Protein AF-A0A847Z8G5-F1 (afdb_monomer_lite)

Radius of gyration: 27.96 Å; chains: 1; bounding box: 40×28×81 Å

Structure (mmCIF, N/CA/C/O backbone):
data_AF-A0A847Z8G5-F1
#
_entry.id   AF-A0A847Z8G5-F1
#
loop_
_atom_site.group_PDB
_atom_site.id
_atom_site.type_symbol
_atom_site.label_atom_id
_atom_site.label_alt_id
_atom_site.label_comp_id
_atom_site.label_asym_id
_atom_site.label_entity_id
_atom_site.label_seq_id
_atom_site.pdbx_PDB_ins_code
_atom_site.Cartn_x
_atom_site.Cartn_y
_atom_site.Cartn_z
_atom_site.occupancy
_atom_site.B_iso_or_equiv
_atom_site.auth_seq_id
_atom_site.auth_comp_id
_atom_site.auth_asym_id
_atom_site.auth_atom_id
_atom_site.pdbx_PDB_model_num
ATOM 1 N N . MET A 1 1 ? -14.323 12.623 60.761 1.00 60.78 1 MET A N 1
ATOM 2 C CA . MET A 1 1 ? -15.072 13.069 59.568 1.00 60.78 1 MET A CA 1
ATOM 3 C C . MET A 1 1 ? -16.542 13.136 59.948 1.00 60.78 1 MET A C 1
ATOM 5 O O . MET A 1 1 ? -17.028 12.184 60.553 1.00 60.78 1 MET A O 1
ATOM 9 N N . ASN A 1 2 ? -17.205 14.275 59.753 1.00 81.19 2 ASN A N 1
ATOM 10 C CA . ASN A 1 2 ? -18.571 14.484 60.242 1.00 81.19 2 ASN A CA 1
ATOM 11 C C . ASN A 1 2 ? -19.606 13.868 59.264 1.00 81.19 2 ASN A C 1
ATOM 13 O O . ASN A 1 2 ? -19.275 13.501 58.136 1.00 81.19 2 ASN A O 1
ATOM 17 N N . LYS A 1 3 ? -20.872 13.729 59.684 1.00 79.75 3 LYS A N 1
ATOM 18 C CA . LYS A 1 3 ? -21.938 13.166 58.826 1.00 79.75 3 LYS A CA 1
ATOM 19 C C . LYS A 1 3 ? -22.153 13.960 57.528 1.00 79.75 3 LYS A C 1
ATOM 21 O O . LYS A 1 3 ? -22.511 13.361 56.519 1.00 79.75 3 LYS A O 1
ATOM 26 N N . ALA A 1 4 ? -21.948 15.275 57.545 1.00 79.25 4 ALA A N 1
ATOM 27 C CA . ALA A 1 4 ? -22.075 16.117 56.359 1.00 79.25 4 ALA A CA 1
ATOM 28 C C . ALA A 1 4 ? -20.951 15.841 55.343 1.00 79.25 4 ALA A C 1
ATOM 30 O O . ALA A 1 4 ? -21.236 15.728 54.153 1.00 79.25 4 ALA A O 1
ATOM 31 N N . ASP A 1 5 ? -19.720 15.614 55.809 1.00 89.38 5 ASP A N 1
ATOM 32 C CA . ASP A 1 5 ? -18.572 15.246 54.973 1.00 89.38 5 ASP A CA 1
ATOM 33 C C . ASP A 1 5 ? -18.804 13.884 54.297 1.00 89.38 5 ASP A C 1
ATOM 35 O O . ASP A 1 5 ? -18.606 13.732 53.093 1.00 89.38 5 ASP A O 1
ATOM 39 N N . ILE A 1 6 ? -19.302 12.897 55.057 1.00 90.06 6 ILE A N 1
ATOM 40 C CA . ILE A 1 6 ? -19.640 11.562 54.535 1.00 90.06 6 ILE A CA 1
ATOM 41 C C . ILE A 1 6 ? -20.735 11.666 53.466 1.00 90.06 6 ILE A C 1
ATOM 43 O O . ILE A 1 6 ? -20.615 11.072 52.395 1.00 90.06 6 ILE A O 1
ATOM 47 N N . ASN A 1 7 ? -21.783 12.450 53.723 1.00 92.31 7 ASN A N 1
ATOM 48 C CA . ASN A 1 7 ? -22.871 12.647 52.766 1.00 92.31 7 ASN A CA 1
ATOM 49 C C . ASN A 1 7 ? -22.397 13.357 51.489 1.00 92.31 7 ASN A C 1
ATOM 51 O O . ASN A 1 7 ? -22.845 13.008 50.396 1.00 92.31 7 ASN A O 1
ATOM 55 N N . SER A 1 8 ? -21.472 14.314 51.612 1.00 91.94 8 SER A N 1
ATOM 56 C CA . SER A 1 8 ? -20.858 14.987 50.465 1.00 91.94 8 SER A CA 1
ATOM 57 C C . SER A 1 8 ? -20.078 13.999 49.597 1.00 91.94 8 SER A C 1
ATOM 59 O O . SER A 1 8 ? -20.295 13.935 48.388 1.00 91.94 8 SER A O 1
ATOM 61 N N . ILE A 1 9 ? -19.249 13.159 50.223 1.00 92.94 9 ILE A N 1
ATOM 62 C CA . ILE A 1 9 ? -18.451 12.137 49.532 1.00 92.94 9 ILE A CA 1
ATOM 63 C C . ILE A 1 9 ? -19.347 11.096 48.852 1.00 92.94 9 ILE A C 1
ATOM 65 O O . ILE A 1 9 ? -19.071 10.681 47.727 1.00 92.94 9 ILE A O 1
ATOM 69 N N . LEU A 1 10 ? -20.438 10.672 49.496 1.00 94.00 10 LEU A N 1
ATOM 70 C CA . LEU A 1 10 ? -21.388 9.728 48.899 1.00 94.00 10 LEU A CA 1
ATOM 71 C C . LEU A 1 10 ? -22.062 10.314 47.655 1.00 94.00 10 LEU A C 1
ATOM 73 O O . LEU A 1 10 ? -22.184 9.629 46.637 1.00 94.00 10 LEU A O 1
ATOM 77 N N . LYS A 1 11 ? -22.450 11.591 47.714 1.00 95.81 11 LYS A N 1
ATOM 78 C CA . LYS A 1 11 ? -23.059 12.303 46.587 1.00 95.81 11 LYS A CA 1
ATOM 79 C C . LYS A 1 11 ? -22.081 12.455 45.419 1.00 95.81 11 LYS A C 1
ATOM 81 O O . LYS A 1 11 ? -22.458 12.239 44.268 1.00 95.81 11 LYS A O 1
ATOM 86 N N . GLU A 1 12 ? -20.824 12.777 45.712 1.00 95.06 12 GLU A N 1
ATOM 87 C CA . GLU A 1 12 ? -19.759 12.861 44.713 1.00 95.06 12 GLU A CA 1
ATOM 88 C C . GLU A 1 12 ? -19.483 11.500 44.062 1.00 95.06 12 GLU A C 1
ATOM 90 O O . GLU A 1 12 ? -19.479 11.393 42.837 1.00 95.06 12 GLU A O 1
ATOM 95 N N . ASN A 1 13 ? -19.375 10.433 44.858 1.00 95.44 13 ASN A N 1
ATOM 96 C CA . ASN A 1 13 ? -19.204 9.072 44.344 1.00 95.44 13 ASN A CA 1
ATOM 97 C C . ASN A 1 13 ? -20.36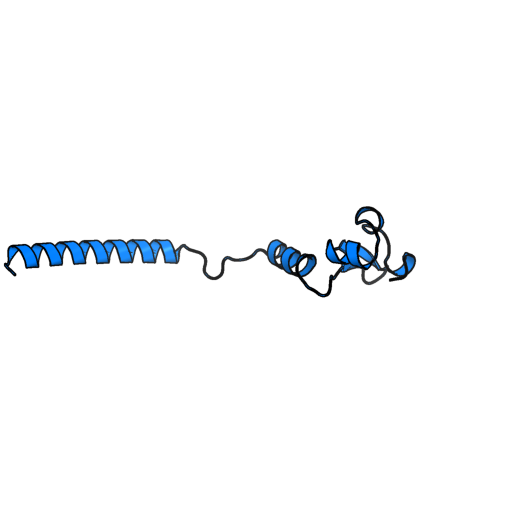4 8.637 43.442 1.00 95.44 13 ASN A C 1
ATOM 99 O O . ASN A 1 13 ? -20.150 7.968 42.431 1.00 95.44 13 ASN A O 1
ATOM 103 N N . GLN A 1 14 ? -2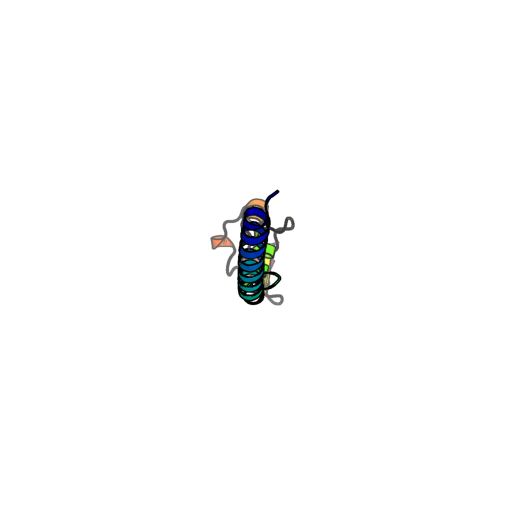1.597 9.018 43.778 1.00 96.88 14 GLN A N 1
ATOM 104 C CA . GLN A 1 14 ? -22.761 8.719 42.948 1.00 96.88 14 GLN A CA 1
ATOM 105 C C . GLN A 1 14 ? -22.709 9.467 41.605 1.00 96.88 14 GLN A C 1
ATOM 107 O O . GLN A 1 14 ? -23.016 8.883 40.564 1.00 96.88 14 GLN A O 1
ATOM 112 N N . SER A 1 15 ? -22.263 10.727 41.617 1.00 96.06 15 SER A N 1
ATOM 113 C CA . SER A 1 15 ? -22.036 11.523 40.405 1.00 96.06 15 SER A CA 1
ATOM 114 C C . SER A 1 15 ? -20.936 10.921 39.523 1.00 96.06 15 SER A C 1
ATOM 116 O O . SER A 1 15 ? -21.129 10.744 38.321 1.00 96.06 15 SER A O 1
ATOM 118 N N . LEU A 1 16 ? -19.812 10.518 40.125 1.00 95.25 16 LEU A N 1
ATOM 119 C CA . LEU A 1 16 ? -18.696 9.882 39.421 1.00 95.25 16 LEU A CA 1
ATOM 120 C C . LEU A 1 16 ? -19.101 8.551 38.788 1.00 95.25 16 LEU A C 1
ATOM 122 O O . LEU A 1 16 ? -18.784 8.315 37.627 1.00 95.25 16 LEU A O 1
ATOM 126 N N . LYS A 1 17 ? -19.862 7.712 39.501 1.00 94.88 17 LYS A N 1
ATOM 127 C CA . LYS A 1 17 ? -20.397 6.463 38.935 1.00 94.88 17 LYS A CA 1
ATOM 128 C C . LYS A 1 17 ? -21.269 6.719 37.712 1.00 94.88 17 LYS A C 1
ATOM 130 O O . LYS A 1 17 ? -21.125 6.022 36.714 1.00 94.88 17 LYS A O 1
ATOM 135 N N . LYS A 1 18 ? -22.136 7.734 37.768 1.00 96.31 18 LYS A N 1
ATOM 136 C CA . LYS A 1 18 ? -22.970 8.108 36.623 1.00 96.31 18 LYS A CA 1
ATOM 137 C C . LYS A 1 18 ? -22.115 8.559 35.435 1.00 96.31 18 LYS A C 1
ATOM 139 O O . LYS A 1 18 ? -22.350 8.110 34.320 1.00 96.31 18 LYS A O 1
ATOM 144 N N . ARG A 1 19 ? -21.095 9.384 35.684 1.00 93.62 19 ARG A N 1
ATOM 145 C CA . ARG A 1 19 ? -20.192 9.881 34.638 1.00 93.62 19 ARG A CA 1
ATOM 146 C C . ARG A 1 19 ? -19.333 8.774 34.032 1.00 93.62 19 ARG A C 1
ATOM 148 O O . ARG A 1 19 ? -19.142 8.762 32.826 1.00 93.62 19 ARG A O 1
ATOM 155 N N . ASN A 1 20 ? -18.883 7.815 34.839 1.00 91.81 20 ASN A N 1
ATOM 156 C CA . ASN A 1 20 ? -18.197 6.622 34.346 1.00 91.81 20 ASN A CA 1
ATOM 157 C C . ASN A 1 20 ? -19.120 5.772 33.471 1.00 91.81 20 ASN A C 1
ATOM 159 O O . ASN A 1 20 ? -18.701 5.368 32.397 1.00 91.81 20 ASN A O 1
ATOM 163 N N . GLN A 1 21 ? -20.381 5.577 33.865 1.00 89.50 21 GLN A N 1
ATOM 164 C CA . GLN A 1 21 ? -21.346 4.851 33.037 1.00 89.50 21 GLN A CA 1
ATOM 165 C C . GLN A 1 21 ? -21.626 5.567 31.708 1.00 89.50 21 GLN A C 1
ATOM 167 O O . GLN A 1 21 ? -21.723 4.928 30.666 1.00 89.50 21 GLN A O 1
ATOM 172 N N . GLU A 1 22 ? -21.752 6.897 31.727 1.00 91.56 22 GLU A N 1
ATOM 173 C CA . GLU A 1 22 ? -21.899 7.705 30.512 1.00 91.56 22 GLU A CA 1
ATOM 174 C C . GLU A 1 22 ? -20.662 7.585 29.611 1.00 91.56 22 GLU A C 1
ATOM 176 O O . GLU A 1 22 ? -20.810 7.386 28.409 1.00 91.56 22 GLU A O 1
ATOM 181 N N . LEU A 1 23 ? -19.452 7.631 30.181 1.00 84.19 23 LEU A N 1
ATOM 182 C CA . LEU A 1 23 ? -18.202 7.418 29.446 1.00 84.19 23 LEU A CA 1
ATOM 183 C C . LEU A 1 23 ? -18.117 6.007 28.865 1.00 84.19 23 LEU A C 1
ATOM 185 O O . LEU A 1 23 ? -17.765 5.861 27.704 1.00 84.19 23 LEU A O 1
ATOM 189 N N . GLU A 1 24 ? -18.475 4.978 29.629 1.00 80.56 24 GLU A N 1
ATOM 190 C CA . GLU A 1 24 ? -18.532 3.599 29.146 1.00 80.56 24 GLU A CA 1
ATOM 191 C C . GLU A 1 24 ? -19.526 3.453 27.995 1.00 80.56 24 GLU A C 1
ATOM 193 O O . GLU A 1 24 ? -19.203 2.813 27.005 1.00 80.56 24 GLU A O 1
ATOM 198 N N . ASN A 1 25 ? -20.694 4.091 28.067 1.00 83.06 25 ASN A N 1
ATOM 199 C CA . ASN A 1 25 ? -21.677 4.064 26.983 1.00 83.06 25 ASN A CA 1
ATOM 200 C C . ASN A 1 25 ? -21.186 4.826 25.737 1.00 83.06 25 ASN A C 1
ATOM 202 O O . ASN A 1 25 ? -21.420 4.385 24.614 1.00 83.06 25 ASN A O 1
ATOM 206 N N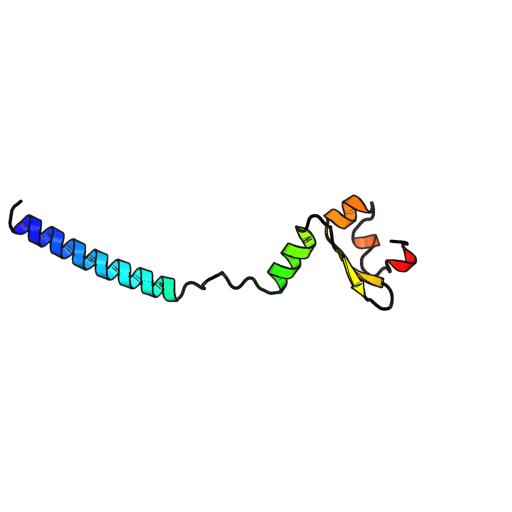 . LEU A 1 26 ? -20.473 5.944 25.918 1.00 79.38 26 LEU A N 1
ATOM 207 C CA . LEU A 1 26 ? -19.816 6.665 24.821 1.00 79.38 26 LEU A CA 1
ATOM 208 C C . LEU A 1 26 ? -18.681 5.834 24.201 1.00 79.38 26 LEU A C 1
ATOM 210 O O . LEU A 1 26 ? -18.509 5.845 22.985 1.00 79.38 26 LEU A O 1
ATOM 214 N N . LEU A 1 27 ? -17.942 5.080 25.020 1.00 66.19 27 LEU A N 1
ATOM 215 C CA . LEU A 1 27 ? -16.889 4.158 24.591 1.00 66.19 27 LEU A CA 1
ATOM 216 C C . LEU A 1 27 ? -17.443 2.874 23.964 1.00 66.19 27 LEU A C 1
ATOM 218 O O . LEU A 1 27 ? -16.806 2.331 23.073 1.00 66.19 27 LEU A O 1
ATOM 222 N N . GLN A 1 28 ? -18.637 2.414 24.342 1.00 65.81 28 GLN A N 1
ATOM 223 C CA . GLN A 1 28 ? -19.351 1.348 23.627 1.00 65.81 28 GLN A CA 1
ATOM 224 C C . GLN A 1 28 ? -19.713 1.772 22.192 1.00 65.81 28 GLN A C 1
ATOM 226 O O . GLN A 1 28 ? -19.923 0.915 21.337 1.00 65.81 28 GLN A O 1
ATOM 231 N N . GLY A 1 29 ? -19.746 3.084 21.919 1.00 54.97 29 GLY A N 1
ATOM 232 C CA . GLY A 1 29 ? -19.811 3.669 20.578 1.00 54.97 29 GLY A CA 1
ATOM 233 C C . GLY A 1 29 ? -18.452 4.040 19.968 1.00 54.97 29 GLY A C 1
ATOM 234 O O . GLY A 1 29 ? -18.409 4.422 18.798 1.00 54.97 29 GLY A O 1
ATOM 235 N N . ALA A 1 30 ? -17.343 3.930 20.711 1.00 57.25 30 ALA A N 1
ATOM 236 C CA . ALA A 1 30 ? -16.012 4.011 20.123 1.00 57.25 30 ALA A CA 1
ATOM 237 C C . ALA A 1 30 ? -15.760 2.689 19.381 1.00 57.25 30 ALA A C 1
ATOM 239 O O . ALA A 1 30 ? -15.948 1.618 19.966 1.00 57.25 30 ALA A O 1
ATOM 240 N N . PRO A 1 31 ? -15.379 2.719 18.090 1.00 52.72 31 PRO A N 1
ATOM 241 C CA . PRO A 1 31 ? -15.064 1.487 17.381 1.00 52.72 31 PRO A CA 1
ATOM 242 C C . PRO A 1 31 ? -13.954 0.761 18.151 1.00 52.72 31 PRO A C 1
ATOM 244 O O . PRO A 1 31 ? -13.139 1.432 18.777 1.00 52.72 31 PRO A O 1
ATOM 247 N N . GLY A 1 32 ? -13.948 -0.578 18.132 1.00 62.44 32 GLY A N 1
ATOM 248 C CA . GLY A 1 32 ? -12.920 -1.422 18.760 1.00 62.44 32 GLY A CA 1
ATOM 249 C C . GLY A 1 32 ? -11.509 -1.140 18.208 1.00 62.44 32 GLY A C 1
ATOM 250 O O . GLY A 1 32 ? -11.065 0.002 18.219 1.00 62.44 32 GLY A O 1
ATOM 251 N N . PRO A 1 33 ? -10.721 -2.105 17.698 1.00 61.22 33 PRO A N 1
ATOM 252 C CA . PRO A 1 33 ? -9.670 -1.698 16.765 1.00 61.22 33 PRO A CA 1
ATOM 253 C C . PRO A 1 33 ? -10.342 -0.810 15.709 1.00 61.22 33 PRO A C 1
ATOM 255 O O . PRO A 1 33 ? -11.328 -1.237 15.104 1.00 61.22 33 PRO A O 1
ATOM 258 N N . VAL A 1 34 ? -9.892 0.447 15.577 1.00 57.88 34 VAL A N 1
ATOM 259 C CA . VAL A 1 34 ? -10.379 1.370 14.542 1.00 57.88 34 VAL A CA 1
ATOM 260 C C . VAL A 1 34 ? -10.422 0.547 13.260 1.00 57.88 34 VAL A C 1
ATOM 262 O O . VAL A 1 34 ? -9.383 -0.028 12.930 1.00 57.88 34 VAL A O 1
ATOM 265 N N . PRO A 1 35 ? -11.580 0.377 12.595 1.00 63.91 35 PRO A N 1
ATOM 266 C CA . PRO A 1 35 ? -11.645 -0.415 11.383 1.00 63.91 35 PRO A CA 1
ATOM 267 C C . PRO A 1 35 ? -10.830 0.336 10.338 1.00 63.91 35 PRO A C 1
ATOM 269 O O . PRO A 1 35 ? -11.311 1.257 9.684 1.00 63.91 35 PRO A O 1
ATOM 272 N N . VAL A 1 36 ? -9.549 -0.008 10.269 1.00 74.38 36 VAL A N 1
ATOM 273 C CA . VAL A 1 36 ? -8.616 0.494 9.279 1.00 74.38 36 VAL A CA 1
ATOM 274 C C . VAL A 1 36 ? -9.190 0.018 7.955 1.00 74.38 36 VAL A C 1
ATOM 276 O O . VAL A 1 36 ? -9.427 -1.181 7.780 1.00 74.38 36 VAL A O 1
ATOM 279 N N . SER A 1 37 ? -9.524 0.945 7.062 1.00 85.94 37 SER A N 1
ATOM 280 C CA . SER A 1 37 ? -10.122 0.567 5.786 1.00 85.94 37 SER A CA 1
ATOM 281 C C . SER A 1 37 ? -9.152 -0.326 5.010 1.00 85.94 37 SER A C 1
ATOM 283 O O . SER A 1 37 ? -7.935 -0.261 5.204 1.00 85.94 37 SER A O 1
ATOM 285 N N . GLN A 1 38 ? -9.675 -1.154 4.102 1.00 88.56 38 GLN A N 1
ATOM 286 C CA . GLN A 1 38 ? -8.822 -1.966 3.227 1.00 88.56 38 GLN A CA 1
ATOM 287 C C . GLN A 1 38 ? -7.797 -1.093 2.488 1.00 88.56 38 GLN A C 1
ATOM 289 O O . GLN A 1 38 ? -6.636 -1.477 2.394 1.00 88.56 38 GLN A O 1
ATOM 294 N N . GLU A 1 39 ? -8.194 0.117 2.080 1.00 89.62 39 GLU A N 1
ATOM 295 C CA . GLU A 1 39 ? -7.304 1.113 1.476 1.00 89.62 39 GLU A CA 1
ATOM 296 C C . GLU A 1 39 ? -6.181 1.546 2.427 1.00 89.62 39 GLU A C 1
ATOM 298 O O . GLU A 1 39 ? -5.016 1.581 2.044 1.00 89.62 39 GLU A O 1
ATOM 303 N N . GLN A 1 40 ? -6.490 1.839 3.692 1.00 90.88 40 GLN A N 1
ATOM 304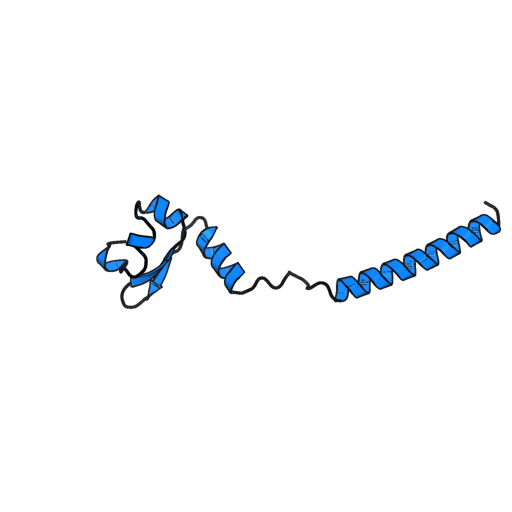 C CA . GLN A 1 40 ? -5.475 2.230 4.673 1.00 90.88 40 GLN A CA 1
ATOM 305 C C . GLN A 1 40 ? -4.489 1.091 4.967 1.00 90.88 40 GLN A C 1
ATOM 307 O O . GLN A 1 40 ? -3.286 1.337 5.088 1.00 90.88 40 GLN A O 1
ATOM 312 N N . ILE A 1 41 ? -4.971 -0.152 5.056 1.00 90.25 41 ILE A N 1
ATOM 313 C CA . ILE A 1 41 ? -4.113 -1.333 5.231 1.00 90.25 41 ILE A CA 1
ATOM 314 C C . ILE A 1 41 ? -3.223 -1.514 3.999 1.00 90.25 41 ILE A C 1
ATOM 316 O O . ILE A 1 41 ? -2.007 -1.642 4.138 1.00 90.25 41 ILE A O 1
ATOM 320 N N . TYR A 1 42 ? -3.817 -1.464 2.805 1.00 92.12 42 TYR A N 1
ATOM 321 C CA . TYR A 1 42 ? -3.118 -1.561 1.527 1.00 92.12 42 TYR A CA 1
ATOM 322 C C . TYR A 1 42 ? -2.003 -0.516 1.412 1.00 92.12 42 TYR A C 1
ATOM 324 O O . TYR A 1 42 ? -0.842 -0.877 1.215 1.00 92.12 42 TYR A O 1
ATOM 332 N N . ARG A 1 43 ? -2.320 0.766 1.628 1.00 92.69 43 ARG A N 1
ATOM 333 C CA . ARG A 1 43 ? -1.340 1.858 1.574 1.00 92.69 43 ARG A CA 1
ATOM 334 C C . ARG A 1 43 ? -0.237 1.682 2.611 1.00 92.69 43 ARG A C 1
ATOM 336 O O . ARG A 1 43 ? 0.932 1.900 2.301 1.00 92.69 43 ARG A O 1
ATOM 343 N N . SER A 1 44 ? -0.579 1.246 3.822 1.00 91.88 44 SER A N 1
ATOM 344 C CA . SER A 1 44 ? 0.418 1.006 4.870 1.00 91.88 44 SER A CA 1
ATOM 345 C C . SER A 1 44 ? 1.389 -0.103 4.471 1.00 91.88 44 SER A C 1
ATOM 347 O O . SER A 1 44 ? 2.600 0.084 4.551 1.00 91.88 44 SER A O 1
ATOM 349 N N . LEU A 1 45 ? 0.876 -1.239 3.990 1.00 92.50 45 LEU A N 1
ATOM 350 C CA . LEU A 1 45 ? 1.709 -2.349 3.532 1.00 92.50 45 LEU A CA 1
ATOM 351 C C . LEU A 1 45 ? 2.568 -1.944 2.337 1.00 92.50 45 LEU A C 1
ATOM 353 O O . LEU A 1 45 ? 3.764 -2.214 2.333 1.00 92.50 45 LEU A O 1
ATOM 357 N N . LEU A 1 46 ? 1.997 -1.258 1.352 1.00 94.62 46 LEU A N 1
ATOM 358 C CA . LEU A 1 46 ? 2.736 -0.884 0.158 1.00 94.62 46 LEU A CA 1
ATOM 359 C C . LEU A 1 46 ? 3.848 0.123 0.468 1.00 94.62 46 LEU A C 1
ATOM 361 O O . LEU A 1 46 ? 4.998 -0.099 0.103 1.00 94.62 46 LEU A O 1
ATOM 365 N N . HIS A 1 47 ? 3.530 1.212 1.170 1.00 93.75 47 HIS A N 1
ATOM 366 C CA . HIS A 1 47 ? 4.455 2.336 1.330 1.00 93.75 47 HIS A CA 1
ATOM 367 C C . HIS A 1 47 ? 5.400 2.208 2.536 1.00 93.75 47 HIS A C 1
ATOM 369 O O . HIS A 1 47 ? 6.466 2.828 2.525 1.00 93.75 47 HIS A O 1
ATOM 375 N N . LEU A 1 48 ? 5.054 1.414 3.559 1.00 92.44 48 LEU A N 1
ATOM 376 C CA . LEU A 1 48 ? 5.866 1.272 4.778 1.00 92.44 48 LEU A CA 1
ATOM 377 C C . LEU A 1 48 ? 6.622 -0.060 4.865 1.00 92.44 48 LEU A C 1
ATOM 379 O O . LEU A 1 48 ? 7.563 -0.162 5.655 1.00 92.44 48 LEU A O 1
ATOM 383 N N . CYS A 1 49 ? 6.250 -1.077 4.078 1.00 88.56 49 CYS A N 1
ATOM 384 C CA . CYS A 1 49 ? 6.935 -2.367 4.121 1.00 88.56 49 CYS A CA 1
ATOM 385 C C . CYS A 1 49 ? 8.414 -2.229 3.707 1.00 88.56 49 CYS A C 1
ATOM 387 O O . CYS A 1 49 ? 8.714 -1.665 2.649 1.00 88.56 49 CYS A O 1
ATOM 389 N N . PRO A 1 50 ? 9.364 -2.790 4.484 1.00 89.12 50 PRO A N 1
ATOM 390 C CA . PRO A 1 50 ? 10.784 -2.729 4.152 1.00 89.12 50 PRO A CA 1
ATOM 391 C C . PRO A 1 50 ? 11.160 -3.376 2.816 1.00 89.12 50 PRO A C 1
ATOM 393 O O . PRO A 1 50 ? 12.163 -2.971 2.227 1.00 89.12 50 PRO A O 1
ATOM 396 N N . ALA A 1 51 ? 10.372 -4.356 2.365 1.00 88.31 51 ALA A N 1
ATOM 397 C CA . ALA A 1 51 ? 10.595 -5.096 1.127 1.00 88.31 51 ALA A CA 1
ATOM 398 C C . ALA A 1 51 ? 10.210 -4.316 -0.145 1.00 88.31 51 ALA A C 1
ATOM 400 O O . ALA A 1 51 ? 10.476 -4.807 -1.233 1.00 88.31 51 ALA A O 1
ATOM 401 N N . SER A 1 52 ? 9.609 -3.123 -0.020 1.00 87.62 52 SER A N 1
ATOM 402 C CA . SER A 1 52 ? 9.239 -2.255 -1.152 1.00 87.62 52 SER A CA 1
ATOM 403 C C . SER A 1 52 ? 8.398 -2.947 -2.237 1.00 87.62 52 SER A C 1
ATOM 405 O O . SER A 1 52 ? 8.821 -2.974 -3.389 1.00 87.62 52 SER A O 1
ATOM 407 N N . PRO A 1 53 ? 7.223 -3.517 -1.932 1.00 92.19 53 PRO A N 1
ATOM 408 C CA . PRO A 1 53 ? 6.458 -4.224 -2.954 1.00 92.19 53 PRO A CA 1
ATOM 409 C C . PRO A 1 53 ? 5.971 -3.292 -4.082 1.00 92.19 53 PRO A C 1
ATOM 411 O O . PRO A 1 53 ? 5.846 -2.074 -3.904 1.00 92.19 53 PRO A O 1
ATOM 414 N N . ALA A 1 54 ? 5.676 -3.898 -5.232 1.00 94.06 54 ALA A N 1
ATOM 415 C CA . ALA A 1 54 ? 4.963 -3.308 -6.361 1.00 94.06 54 ALA A CA 1
ATOM 416 C C . ALA A 1 54 ? 3.681 -4.114 -6.617 1.00 94.06 54 ALA A C 1
ATOM 418 O O . ALA A 1 54 ? 3.641 -5.318 -6.357 1.00 94.06 54 ALA A O 1
ATOM 419 N N . VAL A 1 55 ? 2.635 -3.453 -7.111 1.00 96.25 55 VAL A N 1
ATOM 420 C CA . VAL A 1 55 ? 1.412 -4.116 -7.574 1.00 96.25 55 VAL A CA 1
ATOM 421 C C . VAL A 1 55 ? 1.463 -4.186 -9.085 1.00 96.25 55 VAL A C 1
ATOM 423 O O . VAL A 1 55 ? 1.472 -3.147 -9.747 1.00 96.25 55 VAL A O 1
ATOM 426 N N . THR A 1 56 ? 1.477 -5.402 -9.618 1.00 97.12 56 THR A N 1
ATOM 427 C CA . THR A 1 56 ? 1.573 -5.642 -11.055 1.00 97.12 56 THR A CA 1
ATOM 428 C C . THR A 1 56 ? 0.486 -6.592 -11.527 1.00 97.12 56 THR A C 1
ATOM 430 O O . THR A 1 56 ? -0.039 -7.402 -10.759 1.00 97.12 56 THR A O 1
ATOM 433 N N . SER A 1 57 ? 0.165 -6.510 -12.810 1.00 97.38 57 SER A N 1
ATOM 434 C CA . SER A 1 57 ? -0.501 -7.596 -13.514 1.00 97.38 57 SER A CA 1
ATOM 435 C C . SER A 1 57 ? 0.403 -8.828 -13.518 1.00 97.38 57 SER A C 1
ATOM 437 O O . SER A 1 57 ? 1.627 -8.715 -13.630 1.00 97.38 57 SER A O 1
ATOM 439 N N . LEU A 1 58 ? -0.202 -10.003 -13.363 1.00 96.00 58 LEU A N 1
ATOM 440 C CA . LEU A 1 58 ? 0.528 -11.267 -13.407 1.00 96.00 58 LEU A CA 1
ATOM 441 C C . LEU A 1 58 ? 0.853 -11.686 -14.848 1.00 96.00 58 LEU A C 1
ATOM 443 O O . LEU A 1 58 ? 1.871 -12.334 -15.068 1.00 96.00 58 LEU A O 1
ATOM 447 N N . ASP A 1 59 ? 0.004 -11.316 -15.807 1.00 96.06 59 ASP A N 1
ATOM 448 C CA . ASP A 1 59 ? 0.085 -11.811 -17.184 1.00 96.06 59 ASP A CA 1
ATOM 449 C C . ASP A 1 59 ? 1.154 -11.075 -17.999 1.00 96.06 59 ASP A C 1
ATOM 451 O O . ASP A 1 59 ? 1.932 -11.693 -18.723 1.00 96.06 59 ASP A O 1
ATOM 455 N N . ASP A 1 60 ? 1.198 -9.749 -17.871 1.00 95.88 60 ASP A N 1
ATOM 456 C CA . ASP A 1 60 ? 2.034 -8.858 -18.683 1.00 95.88 60 ASP A CA 1
ATOM 457 C C . ASP A 1 60 ? 2.970 -7.971 -17.847 1.00 95.88 60 ASP A C 1
ATOM 459 O O . ASP A 1 60 ? 3.737 -7.184 -18.400 1.00 95.88 60 ASP A O 1
ATOM 463 N N . GLY A 1 61 ? 2.950 -8.097 -16.516 1.00 97.06 61 GLY A N 1
ATOM 464 C CA . GLY A 1 61 ? 3.830 -7.343 -15.622 1.00 97.06 61 GLY A CA 1
ATOM 465 C C . GLY A 1 61 ? 3.523 -5.847 -15.548 1.00 97.06 61 GLY A C 1
ATOM 466 O O . GLY A 1 61 ? 4.344 -5.100 -15.016 1.00 97.06 61 GLY A O 1
ATOM 467 N N . VAL A 1 62 ? 2.379 -5.384 -16.070 1.00 98.12 62 VAL A N 1
ATOM 468 C CA . VAL A 1 62 ? 2.007 -3.961 -16.029 1.00 98.12 62 VAL A CA 1
ATOM 469 C C . VAL A 1 62 ? 1.941 -3.469 -14.587 1.00 98.12 62 VAL A C 1
ATOM 471 O O . VAL A 1 62 ? 1.258 -4.056 -13.750 1.00 98.12 62 VAL A O 1
ATOM 474 N N . ILE A 1 63 ? 2.650 -2.381 -14.298 1.00 98.00 63 ILE A N 1
ATOM 475 C CA . ILE A 1 63 ? 2.793 -1.799 -12.968 1.00 98.00 63 ILE A CA 1
ATOM 476 C C . ILE A 1 63 ? 1.616 -0.858 -12.695 1.00 98.00 63 ILE A C 1
ATOM 478 O O . ILE A 1 63 ? 1.474 0.186 -13.332 1.00 98.00 63 ILE A O 1
ATOM 482 N N . TYR A 1 64 ? 0.799 -1.194 -11.699 1.00 97.19 64 TYR A N 1
ATOM 483 C CA . TYR A 1 64 ? -0.343 -0.379 -11.278 1.00 97.19 64 TYR A CA 1
ATOM 484 C C . TYR A 1 64 ? -0.009 0.571 -10.131 1.00 97.19 64 TYR A C 1
ATOM 486 O O . TYR A 1 64 ? -0.559 1.666 -10.065 1.00 97.19 64 TYR A O 1
ATOM 494 N N . GLU A 1 65 ? 0.869 0.162 -9.213 1.00 96.56 65 GLU A N 1
ATOM 495 C CA . GLU A 1 65 ? 1.258 0.989 -8.070 1.00 96.56 65 GLU A CA 1
ATOM 496 C C . GLU A 1 65 ? 2.620 0.556 -7.518 1.00 96.56 65 GLU A C 1
ATOM 498 O O . GLU A 1 65 ? 2.953 -0.631 -7.489 1.00 96.56 65 GLU A O 1
ATOM 503 N N . ILE A 1 66 ? 3.388 1.526 -7.020 1.00 95.56 66 ILE A N 1
ATOM 504 C CA . ILE A 1 66 ? 4.690 1.303 -6.389 1.00 95.56 66 ILE A CA 1
ATOM 505 C C . ILE A 1 66 ? 4.881 2.195 -5.165 1.00 95.56 66 ILE A C 1
ATOM 507 O O . ILE A 1 66 ? 4.388 3.324 -5.085 1.00 95.56 66 ILE A O 1
ATOM 511 N N . SER A 1 67 ? 5.672 1.709 -4.214 1.00 95.00 67 SER A N 1
ATOM 512 C CA . SER A 1 67 ? 6.113 2.509 -3.073 1.00 95.00 67 SER A CA 1
ATOM 513 C C . SER A 1 67 ? 7.199 3.521 -3.459 1.00 95.00 67 SER A C 1
ATOM 515 O O . SER A 1 67 ? 7.983 3.297 -4.378 1.00 95.00 67 SER A O 1
ATOM 517 N N . ASP A 1 68 ? 7.342 4.607 -2.693 1.00 93.50 68 ASP A N 1
ATOM 518 C CA . ASP A 1 68 ? 8.462 5.544 -2.898 1.00 93.50 68 ASP A CA 1
ATOM 519 C C . ASP A 1 68 ? 9.819 4.876 -2.642 1.00 93.50 68 ASP A C 1
ATOM 521 O O . ASP A 1 68 ? 10.850 5.294 -3.169 1.00 93.50 68 ASP A O 1
ATOM 525 N N . ARG A 1 69 ? 9.838 3.843 -1.791 1.00 95.00 69 ARG A N 1
ATOM 526 C CA . ARG A 1 69 ? 11.046 3.063 -1.529 1.00 95.00 69 ARG A CA 1
ATOM 527 C C . ARG A 1 69 ? 11.453 2.261 -2.766 1.00 95.00 69 ARG A C 1
ATOM 529 O O . ARG A 1 69 ? 12.644 2.234 -3.060 1.00 95.00 69 ARG A O 1
ATOM 536 N N . PHE A 1 70 ? 10.494 1.700 -3.504 1.00 95.00 70 PHE A N 1
ATOM 537 C CA . PHE A 1 70 ? 10.749 1.028 -4.779 1.00 95.00 70 PHE A CA 1
ATOM 538 C C . PHE A 1 70 ? 11.400 1.984 -5.787 1.00 95.00 70 PHE A C 1
ATOM 540 O O . PHE A 1 70 ? 12.439 1.648 -6.348 1.00 95.00 70 PHE A O 1
ATOM 547 N N . CYS A 1 71 ? 10.874 3.207 -5.949 1.00 94.44 71 CYS A N 1
ATOM 548 C CA . CYS A 1 71 ? 11.503 4.231 -6.800 1.00 94.44 71 CYS A CA 1
ATOM 549 C C . CYS A 1 71 ? 12.960 4.489 -6.394 1.00 94.44 71 CYS A C 1
ATOM 551 O O . CYS A 1 71 ? 13.869 4.438 -7.215 1.00 94.44 71 CYS A O 1
ATOM 553 N N . ARG A 1 72 ? 13.210 4.701 -5.094 1.00 93.75 72 ARG A N 1
ATOM 554 C CA . ARG A 1 72 ? 14.570 4.961 -4.593 1.00 93.75 72 ARG A CA 1
ATOM 555 C C . ARG A 1 72 ? 15.533 3.791 -4.802 1.00 93.75 72 ARG A C 1
ATOM 557 O O . ARG A 1 72 ? 16.718 4.034 -4.988 1.00 93.75 72 ARG A O 1
ATOM 564 N N . GLN A 1 73 ? 15.055 2.550 -4.711 1.00 93.31 73 GLN A N 1
ATOM 565 C CA . GLN A 1 73 ? 15.892 1.357 -4.876 1.00 93.31 73 GLN A CA 1
ATOM 566 C C . GLN A 1 73 ? 16.158 1.024 -6.342 1.00 93.31 73 GLN A C 1
ATOM 568 O O . GLN A 1 73 ? 17.267 0.623 -6.675 1.00 93.31 73 GLN A O 1
ATOM 573 N N . SER A 1 74 ? 15.153 1.190 -7.200 1.00 93.19 74 SER A N 1
ATOM 574 C CA . SER A 1 74 ? 15.261 0.915 -8.634 1.00 93.19 74 SER A CA 1
ATOM 575 C C . SER A 1 74 ? 15.975 2.031 -9.403 1.00 93.19 74 SER A C 1
ATOM 577 O O . SER A 1 74 ? 16.580 1.764 -10.434 1.00 93.19 74 SER A O 1
ATOM 579 N N . GLY A 1 75 ? 15.927 3.270 -8.901 1.00 94.81 75 GLY A N 1
ATOM 580 C CA . GLY A 1 75 ? 16.487 4.452 -9.559 1.00 94.81 75 GLY A CA 1
ATOM 581 C C . GLY A 1 75 ? 15.535 5.133 -10.546 1.00 94.81 75 GLY A C 1
ATOM 582 O O . GLY A 1 75 ? 15.877 6.192 -11.062 1.00 94.81 75 GLY A O 1
ATOM 583 N N . PHE A 1 76 ? 14.344 4.572 -10.768 1.00 95.56 76 PHE A N 1
ATOM 584 C CA . PHE A 1 76 ? 13.332 5.125 -11.667 1.00 95.56 76 PHE A CA 1
ATOM 585 C C . PHE A 1 76 ? 12.316 5.998 -10.923 1.00 95.56 76 PHE A C 1
ATOM 587 O O . PHE A 1 76 ? 11.935 5.731 -9.774 1.00 95.56 76 PHE A O 1
ATOM 594 N N . GLY A 1 77 ? 11.833 7.035 -11.601 1.00 95.62 77 GLY A N 1
ATOM 595 C CA . GLY A 1 77 ? 10.702 7.842 -11.173 1.00 95.62 77 GLY A CA 1
ATOM 596 C C . GLY A 1 77 ? 9.381 7.079 -11.273 1.00 95.62 77 GLY A C 1
ATOM 597 O O . GLY A 1 77 ? 9.212 6.179 -12.091 1.00 95.62 77 GLY A O 1
ATOM 598 N N . ARG A 1 78 ? 8.396 7.455 -10.449 1.00 95.25 78 ARG A N 1
ATOM 599 C CA . ARG A 1 78 ? 7.068 6.817 -10.480 1.00 95.25 78 ARG A CA 1
ATOM 600 C C . ARG A 1 78 ? 6.394 6.952 -11.843 1.00 95.25 78 ARG A C 1
ATOM 602 O O . ARG A 1 78 ? 5.842 5.980 -12.339 1.00 95.25 78 ARG A O 1
ATOM 609 N N . GLU A 1 79 ? 6.465 8.132 -12.442 1.00 95.44 79 GLU A N 1
ATOM 610 C CA . GLU A 1 79 ? 5.851 8.418 -13.745 1.00 95.44 79 GLU A CA 1
ATOM 611 C C . GLU A 1 79 ? 6.478 7.613 -14.892 1.00 95.44 79 GLU A C 1
ATOM 613 O O . GLU A 1 79 ? 5.823 7.385 -15.900 1.00 95.44 79 GLU A O 1
ATOM 618 N N . GLU A 1 80 ? 7.717 7.142 -14.724 1.00 94.94 80 GLU A N 1
ATOM 619 C CA . GLU A 1 80 ? 8.408 6.289 -15.699 1.00 94.94 80 GLU A CA 1
ATOM 620 C C . GLU A 1 80 ? 7.992 4.815 -15.584 1.00 94.94 80 GLU A C 1
ATOM 622 O O . GLU A 1 80 ? 8.187 4.041 -16.516 1.00 94.94 80 GLU A O 1
ATOM 627 N N . LEU A 1 81 ? 7.439 4.421 -14.433 1.00 96.19 81 LEU A N 1
ATOM 628 C CA . LEU A 1 81 ? 7.120 3.032 -14.111 1.00 96.19 81 LEU A CA 1
ATOM 629 C C . LEU A 1 81 ? 5.628 2.719 -14.232 1.00 96.19 81 LEU A C 1
ATOM 631 O O . LEU A 1 81 ? 5.270 1.653 -14.724 1.00 96.19 81 LEU A O 1
ATOM 635 N N . ILE A 1 82 ? 4.749 3.608 -13.760 1.00 97.44 82 ILE A N 1
ATOM 636 C CA . ILE A 1 82 ? 3.303 3.348 -13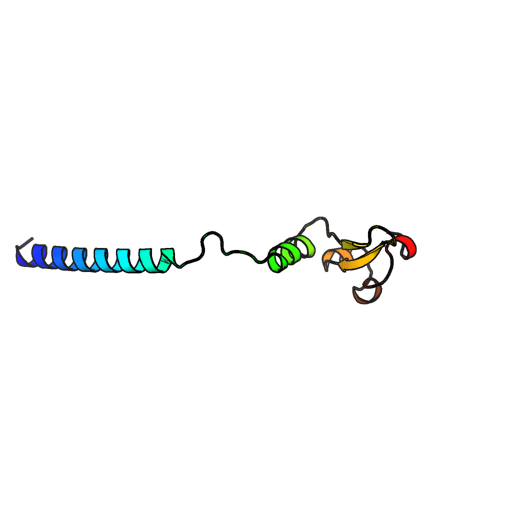.744 1.00 97.44 82 ILE A CA 1
ATOM 637 C C . ILE A 1 82 ? 2.776 3.177 -15.172 1.00 97.44 82 ILE A C 1
ATOM 639 O O . ILE A 1 82 ? 2.984 4.027 -16.033 1.00 97.44 82 ILE A O 1
ATOM 643 N N . GLY A 1 83 ? 2.064 2.075 -15.408 1.00 97.19 83 GLY A N 1
ATOM 644 C CA . GLY A 1 83 ? 1.561 1.686 -16.725 1.00 97.19 83 GLY A CA 1
ATOM 645 C C . GLY A 1 83 ? 2.592 0.995 -17.625 1.00 97.19 83 GLY A C 1
ATOM 646 O O . GLY A 1 83 ? 2.194 0.417 -18.632 1.00 97.19 83 GLY A O 1
ATOM 647 N N . GLY A 1 84 ? 3.880 1.007 -17.269 1.00 96.44 84 GLY A N 1
ATOM 648 C CA . GLY A 1 84 ? 4.914 0.202 -17.924 1.00 96.44 84 GLY A CA 1
ATOM 649 C C . GLY A 1 84 ? 4.912 -1.248 -17.434 1.00 96.44 84 GLY A C 1
ATOM 650 O O . GLY A 1 84 ? 4.270 -1.565 -16.434 1.00 96.44 84 GLY A O 1
ATOM 651 N N . SER A 1 85 ? 5.638 -2.137 -18.118 1.00 96.44 85 SER A N 1
ATOM 652 C CA . SER A 1 85 ? 5.766 -3.551 -17.737 1.00 96.44 85 SER A CA 1
ATOM 653 C C . SER A 1 85 ? 7.090 -3.839 -17.030 1.00 96.44 85 SER A C 1
ATOM 655 O O . SER A 1 85 ? 8.160 -3.492 -17.530 1.00 96.44 85 SER A O 1
ATOM 657 N N . THR A 1 86 ? 7.048 -4.559 -15.903 1.00 95.31 86 THR A N 1
ATOM 658 C CA . THR A 1 86 ? 8.263 -5.066 -15.243 1.00 95.31 86 THR A CA 1
ATOM 659 C C . THR A 1 86 ? 9.100 -5.958 -16.158 1.00 95.31 86 THR A C 1
ATOM 661 O O . THR A 1 86 ? 10.321 -5.973 -16.033 1.00 95.31 86 THR A O 1
ATOM 664 N N . VAL A 1 87 ? 8.461 -6.674 -17.090 1.00 94.00 87 VAL A N 1
ATOM 665 C CA . VAL A 1 87 ? 9.132 -7.562 -18.050 1.00 94.00 87 VAL A CA 1
ATOM 666 C C . VAL A 1 87 ? 9.905 -6.751 -19.088 1.00 94.00 87 VAL A C 1
ATOM 668 O O . VAL A 1 87 ? 11.037 -7.093 -19.415 1.00 94.00 87 VAL A O 1
ATOM 671 N N . GLU A 1 88 ? 9.315 -5.662 -19.582 1.00 94.31 88 GLU A N 1
ATOM 672 C CA . GLU A 1 88 ? 9.952 -4.771 -20.561 1.00 94.31 88 GLU A CA 1
ATOM 673 C C . GLU A 1 88 ? 11.090 -3.955 -19.941 1.00 94.31 88 GLU A C 1
ATOM 675 O O . GLU A 1 88 ? 12.127 -3.753 -20.573 1.00 94.31 88 GLU A O 1
ATOM 680 N N . ILE A 1 89 ? 10.904 -3.505 -18.697 1.00 92.19 89 ILE A N 1
ATOM 681 C CA . ILE A 1 89 ? 11.896 -2.724 -17.947 1.00 92.19 89 ILE A CA 1
ATOM 682 C C . ILE A 1 89 ? 13.054 -3.615 -17.462 1.00 92.19 89 ILE A C 1
ATOM 684 O O . ILE A 1 89 ? 14.183 -3.139 -17.337 1.00 92.19 89 ILE A O 1
ATOM 688 N N . GLY A 1 90 ? 12.798 -4.907 -17.234 1.00 89.50 90 GLY A N 1
ATOM 689 C CA . GLY A 1 90 ? 13.804 -5.889 -16.828 1.00 89.50 90 GLY A CA 1
ATOM 690 C C . GLY A 1 90 ? 14.023 -5.973 -15.315 1.00 89.50 90 GLY A C 1
ATOM 691 O O . GLY A 1 90 ? 15.170 -6.086 -14.878 1.00 89.50 90 GLY A O 1
ATOM 692 N N . PHE A 1 91 ? 12.943 -5.892 -14.531 1.00 87.31 91 PHE A N 1
ATOM 693 C CA . PHE A 1 91 ? 12.971 -6.178 -13.090 1.00 87.31 91 PHE A CA 1
ATOM 694 C C . PHE A 1 91 ? 12.965 -7.676 -12.769 1.00 87.31 91 PHE A C 1
ATOM 696 O O . PHE A 1 91 ? 12.457 -8.471 -13.591 1.00 87.31 91 PHE A O 1
#

Sequence (91 aa):
MNKADINSILKENQSLKKRNQELENLLQGAPGPVPVSQEQIYRSLLHLCPASPAVTSLDDGVIYEISDRFCRQSGFGREELIGGSTVEIGF

Foldseek 3Di:
DDPVVVVVVVVVVVVVVVVVVVVVVVVVVVDDPPCQDPVNVVCCCQAVPPVFDFDADPPFQQTQDTYPVCCVVVVHDPVVRHRDHCVVVVD

pLDDT: mean 88.85, std 11.14, range [52.72, 98.12]

Secondary struc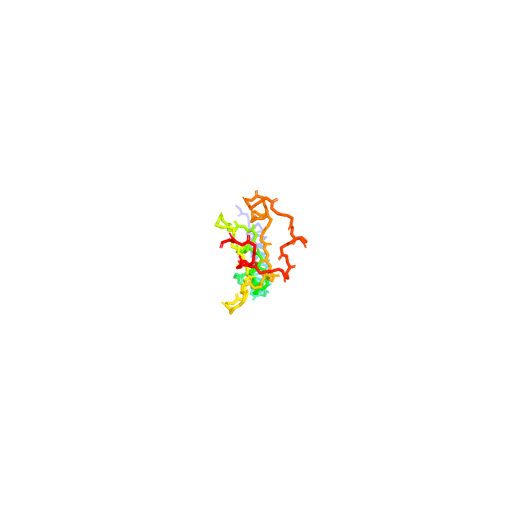ture (DSSP, 8-state):
--HHHHHHHHHHHHHHHHHHHHHHHHHHTS-SS----HHHHHHHHHHH-TT--EEE-TTT-BEEEE-HHHHHHH---HHHHTTSBHHHHT-